Protein AF-A0A4Q6GRP9-F1 (afdb_monomer_lite)

pLDDT: mean 82.94, std 15.02, range [39.09, 97.5]

Structure (mmCIF, N/CA/C/O backbone):
data_AF-A0A4Q6GRP9-F1
#
_entry.id   AF-A0A4Q6GRP9-F1
#
loop_
_atom_site.group_PDB
_atom_site.id
_atom_site.type_symbol
_atom_site.label_atom_id
_atom_site.label_alt_id
_atom_site.label_comp_id
_atom_site.label_asym_id
_atom_site.label_entity_id
_atom_site.label_seq_id
_atom_site.pdbx_PDB_ins_code
_atom_site.Cartn_x
_atom_site.Cartn_y
_atom_site.Cartn_z
_atom_site.occupancy
_atom_site.B_iso_or_equiv
_atom_site.auth_seq_id
_atom_site.auth_comp_id
_atom_site.auth_asym_id
_atom_site.auth_atom_id
_atom_site.pdbx_PDB_model_num
ATOM 1 N N . MET A 1 1 ? -23.391 -70.909 37.247 1.00 42.00 1 MET A N 1
ATOM 2 C CA . MET A 1 1 ? -22.887 -70.562 35.898 1.00 42.00 1 MET A CA 1
ATOM 3 C C . MET A 1 1 ? -22.330 -69.147 35.939 1.00 42.00 1 MET A C 1
ATOM 5 O O . MET A 1 1 ? -22.869 -68.321 36.659 1.00 42.00 1 MET A O 1
ATOM 9 N N . LYS A 1 2 ? -21.184 -68.938 35.287 1.00 40.47 2 LYS A N 1
ATOM 10 C CA . LYS A 1 2 ? -20.261 -67.804 35.451 1.00 40.47 2 LYS A CA 1
ATOM 11 C C . LYS A 1 2 ? -20.834 -66.504 34.866 1.00 40.47 2 LYS A C 1
ATOM 13 O O . LYS A 1 2 ? -21.185 -66.494 33.692 1.00 40.47 2 LYS A O 1
ATOM 18 N N . ALA A 1 3 ? -20.845 -65.416 35.636 1.00 39.09 3 ALA A N 1
ATOM 19 C CA . ALA A 1 3 ? -21.009 -64.062 35.109 1.00 39.09 3 ALA A CA 1
ATOM 20 C C . ALA A 1 3 ? -19.616 -63.427 34.962 1.00 39.09 3 ALA A C 1
ATOM 22 O O . ALA A 1 3 ? -18.879 -63.269 35.931 1.00 39.09 3 ALA A O 1
ATOM 23 N N . SER A 1 4 ? -19.232 -63.176 33.713 1.00 49.25 4 SER A N 1
ATOM 24 C CA . SER A 1 4 ? -17.934 -62.648 33.288 1.00 49.25 4 SER A CA 1
ATOM 25 C C . SER A 1 4 ? -17.877 -61.131 33.498 1.00 49.25 4 SER A C 1
ATOM 27 O O . SER A 1 4 ? -18.748 -60.403 33.025 1.00 49.25 4 SER A O 1
ATOM 29 N N . ILE A 1 5 ? -16.835 -60.664 34.192 1.00 53.91 5 ILE A N 1
ATOM 30 C CA . ILE A 1 5 ? -16.463 -59.248 34.298 1.00 53.91 5 ILE A CA 1
ATOM 31 C C . ILE A 1 5 ? -15.885 -58.826 32.944 1.00 53.91 5 ILE A C 1
ATOM 33 O O . ILE A 1 5 ? -14.854 -59.349 32.521 1.00 53.91 5 ILE A O 1
ATOM 37 N N . ARG A 1 6 ? -16.552 -57.900 32.249 1.00 49.34 6 ARG A N 1
ATOM 38 C CA . ARG A 1 6 ? -16.029 -57.287 31.022 1.00 49.34 6 ARG A CA 1
ATOM 39 C C . ARG A 1 6 ? -15.164 -56.084 31.390 1.00 49.34 6 ARG A C 1
ATOM 41 O O . ARG A 1 6 ? -15.657 -55.124 31.974 1.00 49.34 6 ARG A O 1
ATOM 48 N N . GLN A 1 7 ? -13.879 -56.155 31.050 1.00 48.44 7 GLN A N 1
ATOM 49 C CA . GLN A 1 7 ? -12.953 -55.024 31.092 1.00 48.44 7 GLN A CA 1
ATOM 50 C C . GLN A 1 7 ? -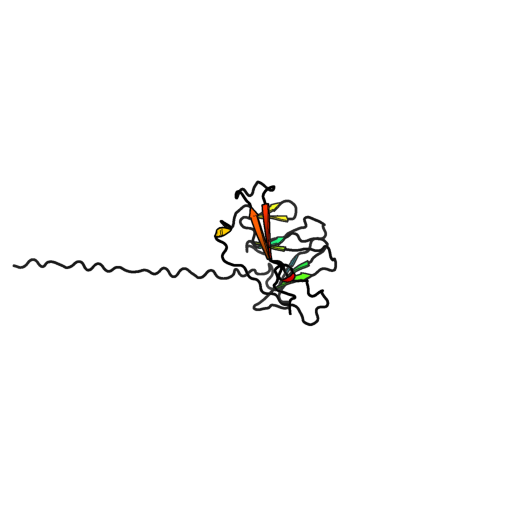13.446 -53.920 30.145 1.00 48.44 7 GLN A C 1
ATOM 52 O O . GLN A 1 7 ? -13.675 -54.171 28.963 1.00 48.44 7 GLN A O 1
ATOM 57 N N . ILE A 1 8 ? -13.604 -52.703 30.666 1.00 50.28 8 ILE A N 1
ATOM 58 C CA . ILE A 1 8 ? -13.811 -51.497 29.862 1.00 50.28 8 ILE A CA 1
ATOM 59 C C . ILE A 1 8 ? -12.420 -50.978 29.498 1.00 50.28 8 ILE A C 1
ATOM 61 O O . ILE A 1 8 ? -11.734 -50.378 30.323 1.00 50.28 8 ILE A O 1
ATOM 65 N N . THR A 1 9 ? -11.975 -51.249 28.274 1.00 49.44 9 THR A N 1
ATOM 66 C CA . THR A 1 9 ? -10.779 -50.619 27.710 1.00 49.44 9 THR A CA 1
ATOM 67 C C . THR A 1 9 ? -11.145 -49.191 27.310 1.00 49.44 9 THR A C 1
ATOM 69 O O . THR A 1 9 ? -11.913 -48.985 26.372 1.00 49.44 9 THR A O 1
ATOM 72 N N . VAL A 1 10 ? -10.626 -48.198 28.032 1.00 45.28 10 VAL A N 1
ATOM 73 C CA . VAL A 1 10 ? -10.723 -46.787 27.637 1.00 45.28 10 VAL A CA 1
ATOM 74 C C . VAL A 1 10 ? -9.732 -46.564 26.496 1.00 45.28 10 VAL A C 1
ATOM 76 O O . VAL A 1 10 ? -8.523 -46.577 26.713 1.00 45.28 10 VAL A O 1
ATOM 79 N N . LEU A 1 11 ? -10.238 -46.408 25.272 1.00 48.22 11 LEU A N 1
ATOM 80 C CA . LEU A 1 11 ? -9.433 -45.994 24.125 1.00 48.22 11 LEU A CA 1
ATOM 81 C C . LEU A 1 11 ? -9.405 -44.461 24.092 1.00 48.22 11 LEU A C 1
ATOM 83 O O . LEU A 1 11 ? -10.373 -43.820 23.685 1.00 48.22 11 LEU A O 1
ATOM 87 N N . THR A 1 12 ? -8.311 -43.859 24.550 1.00 51.12 12 THR A N 1
ATOM 88 C CA . THR A 1 12 ? -8.085 -42.416 24.423 1.00 51.12 12 THR A CA 1
ATOM 89 C C . THR A 1 12 ? -7.700 -42.115 22.975 1.00 51.12 12 THR A C 1
ATOM 91 O O . THR A 1 12 ? -6.556 -42.311 22.570 1.00 51.12 12 THR A O 1
ATOM 94 N N . LEU A 1 13 ? -8.664 -41.681 22.161 1.00 45.81 13 LEU A N 1
ATOM 95 C CA . LEU A 1 13 ? -8.407 -41.227 20.796 1.00 45.81 13 LEU A CA 1
ATOM 96 C C . LEU A 1 13 ? -7.821 -39.809 20.853 1.00 45.81 13 LEU A C 1
ATOM 98 O O . LEU A 1 13 ? -8.549 -38.827 20.981 1.00 45.81 13 LEU A O 1
ATOM 102 N N . ALA A 1 14 ? -6.495 -39.703 20.785 1.00 51.72 14 ALA A N 1
ATOM 103 C CA . ALA A 1 14 ? -5.808 -38.431 20.595 1.00 51.72 14 ALA A CA 1
ATOM 104 C C . ALA A 1 14 ? -6.043 -37.941 19.156 1.00 51.72 14 ALA A C 1
ATOM 106 O O . ALA A 1 14 ? -5.256 -38.215 18.252 1.00 51.72 14 ALA A O 1
ATOM 107 N N . ALA A 1 15 ? -7.150 -37.234 18.931 1.00 48.62 15 ALA A N 1
ATOM 108 C CA . ALA A 1 15 ? -7.351 -36.463 17.713 1.00 48.62 15 ALA A CA 1
ATOM 109 C C . ALA A 1 15 ? -6.425 -35.239 17.766 1.00 48.62 15 ALA A C 1
ATOM 111 O O . ALA A 1 15 ? -6.787 -34.188 18.292 1.00 48.62 15 ALA A O 1
ATOM 112 N N . MET A 1 16 ? -5.197 -35.389 17.261 1.00 48.84 16 MET A N 1
ATOM 113 C CA . MET A 1 16 ? -4.352 -34.240 16.957 1.00 48.84 16 MET A CA 1
ATOM 114 C C . MET A 1 16 ? -5.025 -33.461 15.826 1.00 48.84 16 MET A C 1
ATOM 116 O O . MET A 1 16 ? -4.965 -33.849 14.661 1.00 48.84 16 MET A O 1
ATOM 120 N N . LEU A 1 17 ? -5.705 -32.375 16.187 1.00 47.34 17 LEU A N 1
ATOM 121 C CA . LEU A 1 17 ? -6.120 -31.339 15.253 1.00 47.34 17 LEU A CA 1
ATOM 122 C C . LEU A 1 17 ? -4.844 -30.759 14.636 1.00 47.34 17 LEU A C 1
ATOM 124 O O . LEU A 1 17 ? -4.159 -29.951 15.260 1.00 47.34 17 LEU A O 1
ATOM 128 N N . ALA A 1 18 ? -4.503 -31.203 13.427 1.00 46.31 18 ALA A N 1
ATOM 129 C CA . ALA A 1 18 ? -3.532 -30.516 12.595 1.00 46.31 18 ALA A CA 1
ATOM 130 C C . ALA A 1 18 ? -4.112 -29.130 12.296 1.00 46.31 18 ALA A C 1
ATOM 132 O O . ALA A 1 18 ? -4.979 -28.981 11.435 1.00 46.31 18 ALA A O 1
ATOM 133 N N . MET A 1 19 ? -3.706 -28.126 13.073 1.00 47.72 19 MET A N 1
ATOM 134 C CA . MET A 1 19 ? -4.056 -26.748 12.765 1.00 47.72 19 MET A CA 1
ATOM 135 C C . MET A 1 19 ? -3.427 -26.410 11.410 1.00 47.72 19 MET A C 1
ATOM 137 O O . MET A 1 19 ? -2.225 -26.639 11.243 1.00 47.72 19 MET A O 1
ATOM 141 N N . PRO A 1 20 ? -4.206 -25.923 10.428 1.00 48.97 20 PRO A N 1
ATOM 142 C CA . PRO A 1 20 ? -3.637 -25.494 9.163 1.00 48.97 20 PRO A CA 1
ATOM 143 C C . PRO A 1 20 ? -2.595 -24.415 9.458 1.00 48.97 20 PRO A C 1
ATOM 145 O O . PRO A 1 20 ? -2.873 -23.452 10.175 1.00 48.97 20 PRO A O 1
ATOM 148 N N . ALA A 1 21 ? -1.380 -24.600 8.942 1.00 53.28 21 ALA A N 1
ATOM 149 C CA . ALA A 1 21 ? -0.369 -23.556 8.986 1.00 53.28 21 ALA A CA 1
ATOM 150 C C . ALA A 1 21 ? -0.946 -22.309 8.304 1.00 53.28 21 ALA A C 1
ATOM 152 O O . ALA A 1 21 ? -1.497 -22.409 7.206 1.00 53.28 21 ALA A O 1
ATOM 153 N N . ALA A 1 22 ? -0.849 -21.150 8.957 1.00 56.75 22 ALA A N 1
ATOM 154 C CA . ALA A 1 22 ? -1.260 -19.889 8.358 1.00 56.75 22 ALA A CA 1
ATOM 155 C C . ALA A 1 22 ? -0.466 -19.680 7.058 1.00 56.75 22 ALA A C 1
ATOM 157 O O . ALA A 1 22 ? 0.756 -19.535 7.084 1.00 56.75 22 ALA A O 1
ATOM 158 N N . GLN A 1 23 ? -1.151 -19.730 5.916 1.00 59.75 23 GLN A N 1
ATOM 159 C CA . GLN A 1 23 ? -0.554 -19.435 4.618 1.00 59.75 23 GLN A CA 1
ATOM 160 C C . GLN A 1 23 ? -0.517 -17.920 4.408 1.00 59.75 23 GLN A C 1
ATOM 162 O O . GLN A 1 23 ? -1.422 -17.205 4.842 1.00 59.75 23 GLN A O 1
ATOM 167 N N . ALA A 1 24 ? 0.526 -17.431 3.735 1.00 68.88 24 ALA A N 1
ATOM 168 C CA . ALA A 1 24 ? 0.592 -16.036 3.321 1.00 68.88 24 ALA A CA 1
ATOM 169 C C . ALA A 1 24 ? -0.622 -15.705 2.436 1.00 68.88 24 ALA A C 1
ATOM 171 O O . ALA A 1 24 ? -0.937 -16.449 1.505 1.00 68.88 24 ALA A O 1
ATOM 172 N N . ALA A 1 25 ? -1.312 -14.604 2.739 1.00 76.69 25 ALA A N 1
ATOM 173 C CA . ALA A 1 25 ? -2.449 -14.163 1.944 1.00 76.69 25 ALA A CA 1
ATOM 174 C C . ALA A 1 25 ? -1.970 -13.763 0.541 1.00 76.69 25 ALA A C 1
ATOM 176 O O . ALA A 1 25 ? -1.096 -12.907 0.400 1.00 76.69 25 ALA A O 1
ATOM 177 N N . VAL A 1 26 ? -2.543 -14.382 -0.492 1.00 82.88 26 VAL A N 1
ATOM 178 C CA . VAL A 1 26 ? -2.296 -13.985 -1.881 1.00 82.88 26 VAL A CA 1
ATOM 179 C C . VAL A 1 26 ? -3.228 -12.829 -2.217 1.00 82.88 26 VAL A C 1
ATOM 181 O O . VAL A 1 26 ? -4.448 -12.974 -2.158 1.00 82.88 26 VAL A O 1
ATOM 184 N N . VAL A 1 27 ? -2.646 -11.687 -2.576 1.00 86.56 27 VAL A N 1
ATOM 185 C CA . VAL A 1 27 ? -3.382 -10.511 -3.046 1.00 86.56 27 VAL A CA 1
ATOM 186 C C . VAL A 1 27 ? -3.303 -10.484 -4.563 1.00 86.56 27 VAL A C 1
ATOM 188 O O . VAL A 1 27 ? -2.214 -10.416 -5.127 1.00 86.56 27 VAL A O 1
ATOM 191 N N . THR A 1 28 ? -4.450 -10.575 -5.225 1.00 88.06 28 THR A N 1
ATOM 192 C CA . THR A 1 28 ? -4.538 -10.546 -6.688 1.00 88.06 28 THR A CA 1
ATOM 193 C C . THR A 1 28 ? -5.047 -9.195 -7.163 1.00 88.06 28 THR A C 1
ATOM 195 O O . THR A 1 28 ? -5.921 -8.614 -6.521 1.00 88.06 28 THR A O 1
ATOM 198 N N . ALA A 1 29 ? -4.562 -8.747 -8.320 1.00 91.62 29 ALA A N 1
ATOM 199 C CA . ALA A 1 29 ? -5.131 -7.621 -9.053 1.00 91.62 29 ALA A CA 1
ATOM 200 C C . ALA A 1 29 ? -6.649 -7.780 -9.262 1.00 91.62 29 ALA A C 1
ATOM 202 O O . ALA A 1 29 ? -7.171 -8.897 -9.338 1.00 91.62 29 ALA A O 1
ATOM 203 N N . ASN A 1 30 ? -7.359 -6.661 -9.422 1.00 92.94 30 ASN A N 1
ATOM 204 C CA . ASN A 1 30 ? -8.780 -6.647 -9.783 1.00 92.94 30 ASN A CA 1
ATOM 205 C C . ASN A 1 30 ? -9.044 -7.272 -11.162 1.00 92.94 30 ASN A C 1
ATOM 207 O O . ASN A 1 30 ? -10.120 -7.817 -11.408 1.00 92.94 30 ASN A O 1
ATOM 211 N N . ASN A 1 31 ? -8.076 -7.168 -12.072 1.00 91.12 31 ASN A N 1
ATOM 212 C CA . ASN A 1 31 ? -8.135 -7.725 -13.415 1.00 91.12 31 ASN A CA 1
ATOM 213 C C . ASN A 1 31 ? -7.063 -8.821 -13.553 1.00 91.12 31 ASN A C 1
ATOM 215 O O . ASN A 1 31 ? -5.916 -8.574 -13.186 1.00 91.12 31 ASN A O 1
ATOM 219 N N . PRO A 1 32 ? -7.383 -10.007 -14.109 1.00 86.62 32 PRO A N 1
ATOM 220 C CA . PRO A 1 32 ? -6.399 -11.064 -14.353 1.00 86.62 32 PRO A CA 1
ATOM 221 C C . PRO A 1 32 ? -5.161 -10.639 -15.156 1.00 86.62 32 PRO A C 1
ATOM 223 O O . PRO A 1 32 ? -4.121 -11.277 -15.033 1.00 86.62 32 PRO A O 1
ATOM 226 N N . ALA A 1 33 ? -5.265 -9.591 -15.978 1.00 89.00 33 ALA A N 1
ATOM 227 C CA . ALA A 1 33 ? -4.140 -9.031 -16.730 1.00 89.00 33 ALA A CA 1
ATOM 228 C C . ALA A 1 33 ? -3.264 -8.049 -15.919 1.00 89.00 33 ALA A C 1
ATOM 230 O O . ALA A 1 33 ? -2.300 -7.515 -16.461 1.00 89.00 33 ALA A O 1
ATOM 231 N N . GLY A 1 34 ? -3.599 -7.800 -14.652 1.00 92.00 34 GLY A N 1
ATOM 232 C CA . GLY A 1 34 ? -3.025 -6.743 -13.825 1.00 92.00 34 GLY A CA 1
ATOM 233 C C . GLY A 1 34 ? -3.893 -5.484 -13.792 1.00 92.00 34 GLY A C 1
ATOM 234 O O . GLY A 1 34 ? -4.798 -5.297 -14.612 1.00 92.00 34 GLY A O 1
ATOM 235 N N . ASP A 1 35 ? -3.638 -4.620 -12.817 1.00 94.75 35 ASP A N 1
ATOM 236 C CA . ASP A 1 35 ? -4.340 -3.358 -12.631 1.00 94.75 35 ASP A CA 1
ATOM 237 C C . ASP A 1 35 ? -3.442 -2.257 -12.061 1.00 94.75 35 ASP A C 1
ATOM 239 O O . ASP A 1 35 ? -2.358 -2.486 -11.532 1.00 94.75 35 ASP A O 1
ATOM 243 N N . THR A 1 36 ? -3.923 -1.023 -12.190 1.00 95.94 36 THR A N 1
ATOM 244 C CA . THR A 1 36 ? -3.279 0.158 -11.620 1.00 95.94 36 THR A CA 1
ATOM 245 C C . THR A 1 36 ? -4.326 1.109 -11.071 1.00 95.94 36 THR A C 1
ATOM 247 O O . THR A 1 36 ? -5.430 1.218 -11.610 1.00 95.94 36 THR A O 1
ATOM 250 N N . TYR A 1 37 ? -3.940 1.867 -10.060 1.00 97.19 37 TYR A N 1
ATOM 251 C CA . TYR A 1 37 ? -4.696 2.954 -9.480 1.00 97.19 37 TYR A CA 1
ATOM 252 C C . TYR A 1 37 ? -3.808 4.195 -9.362 1.00 97.19 37 TYR A C 1
ATOM 254 O O . TYR A 1 37 ? -2.631 4.124 -9.004 1.00 97.19 37 TYR A O 1
ATOM 262 N N . THR A 1 38 ? -4.389 5.351 -9.670 1.00 96.94 38 THR A N 1
ATOM 263 C CA . THR A 1 38 ? -3.731 6.649 -9.540 1.00 96.94 38 THR A CA 1
ATOM 264 C C . THR A 1 38 ? -4.690 7.669 -8.950 1.00 96.94 38 THR A C 1
ATOM 266 O O . THR A 1 38 ? -5.909 7.566 -9.101 1.00 96.94 38 THR A O 1
ATOM 269 N N . TYR A 1 39 ? -4.124 8.670 -8.286 1.00 95.38 39 TYR A N 1
ATOM 270 C CA . TYR A 1 39 ? -4.871 9.770 -7.706 1.00 95.38 39 TYR A CA 1
ATOM 271 C C . TYR A 1 39 ? -4.123 11.087 -7.905 1.00 95.38 39 TYR A C 1
ATOM 273 O O . TYR A 1 39 ? -2.959 11.235 -7.516 1.00 95.38 39 TYR A O 1
ATOM 281 N N . ALA A 1 40 ? -4.811 12.054 -8.512 1.00 91.06 40 ALA A N 1
ATOM 282 C CA . ALA A 1 40 ? -4.230 13.350 -8.852 1.00 91.06 40 ALA A CA 1
ATOM 283 C C . ALA A 1 40 ? -4.159 14.323 -7.665 1.00 91.06 40 ALA A C 1
ATOM 285 O O . ALA A 1 40 ? -3.402 15.293 -7.708 1.00 91.06 40 ALA A O 1
ATOM 286 N N . GLY A 1 41 ? -4.938 14.081 -6.607 1.00 87.69 41 GLY A N 1
ATOM 287 C CA . GLY A 1 41 ? -4.971 14.952 -5.439 1.00 87.69 41 GLY A CA 1
ATOM 288 C C . GLY A 1 41 ? -3.721 14.855 -4.557 1.00 87.69 41 GLY A C 1
ATOM 289 O O . GLY A 1 41 ? -2.868 13.970 -4.691 1.00 87.69 41 GLY A O 1
ATOM 290 N N . GLY A 1 42 ? -3.613 15.821 -3.644 1.00 86.75 42 GLY A N 1
ATOM 291 C CA . GLY A 1 42 ? -2.550 15.897 -2.643 1.00 86.75 42 GLY A CA 1
ATOM 292 C C . GLY A 1 42 ? -2.839 15.062 -1.392 1.00 86.75 42 GLY A C 1
ATOM 293 O O . GLY A 1 42 ? -3.660 14.151 -1.403 1.00 86.75 42 GLY A O 1
ATOM 294 N N . SER A 1 43 ? -2.157 15.395 -0.293 1.00 86.00 43 SER A N 1
ATOM 295 C CA . SER A 1 43 ? -2.371 14.772 1.021 1.00 86.00 43 SER A CA 1
ATOM 296 C C . SER A 1 43 ? -3.813 14.999 1.519 1.00 86.00 43 SER A C 1
ATOM 298 O O . SER A 1 43 ? -4.298 16.125 1.406 1.00 86.00 43 SER A O 1
ATOM 300 N N . PRO A 1 44 ? -4.489 13.987 2.099 1.00 86.56 44 PRO A N 1
ATOM 301 C CA . PRO A 1 44 ? -3.929 12.705 2.544 1.00 86.56 44 PRO A CA 1
ATOM 302 C C . PRO A 1 44 ? -3.803 11.634 1.440 1.00 86.56 44 PRO A C 1
ATOM 304 O O . PRO A 1 44 ? -3.063 10.672 1.625 1.00 86.56 44 PRO A O 1
ATOM 307 N N . GLY A 1 45 ? -4.407 11.853 0.270 1.00 93.88 45 GLY A N 1
ATOM 308 C CA . GLY A 1 45 ? -4.371 10.964 -0.897 1.00 93.88 45 GLY A CA 1
ATOM 309 C C . GLY A 1 45 ? -5.747 10.386 -1.229 1.00 93.88 45 GLY A C 1
ATOM 310 O O . GLY A 1 45 ? -6.750 10.796 -0.646 1.00 93.88 45 GLY A O 1
ATOM 311 N N . GLY A 1 46 ? -5.778 9.437 -2.159 1.00 96.94 46 GLY A N 1
ATOM 312 C CA . GLY A 1 46 ? -6.955 8.656 -2.530 1.00 96.94 46 GLY A CA 1
ATOM 313 C C . GLY A 1 46 ? -6.700 7.155 -2.421 1.00 96.94 46 GLY A C 1
ATOM 314 O O . GLY A 1 46 ? -5.554 6.711 -2.286 1.00 96.94 46 GLY A O 1
ATOM 315 N N . GLY A 1 47 ? -7.774 6.375 -2.471 1.00 97.19 47 GLY A N 1
ATOM 316 C CA . GLY A 1 47 ? -7.722 4.926 -2.428 1.00 97.19 47 GLY A CA 1
ATOM 317 C C . GLY A 1 47 ? -8.806 4.217 -3.236 1.00 97.19 47 GLY A C 1
ATOM 318 O O . GLY A 1 47 ? -9.836 4.782 -3.615 1.00 97.19 47 GLY A O 1
ATOM 319 N N . ALA A 1 48 ? -8.564 2.933 -3.474 1.00 97.06 48 ALA A N 1
ATOM 320 C CA . ALA A 1 48 ? -9.449 2.008 -4.164 1.00 97.06 48 ALA A CA 1
ATOM 321 C C . ALA A 1 48 ? -9.294 0.587 -3.590 1.00 97.06 48 ALA A C 1
ATOM 323 O O . ALA A 1 48 ? -8.194 0.211 -3.181 1.00 97.06 48 ALA A O 1
ATOM 324 N N . PRO A 1 49 ? -10.373 -0.215 -3.550 1.00 96.38 49 PRO A N 1
ATOM 325 C CA . PRO A 1 49 ? -10.285 -1.609 -3.133 1.00 96.38 49 PRO A CA 1
ATOM 326 C C . PRO A 1 49 ? -9.495 -2.451 -4.143 1.00 96.38 49 PRO A C 1
ATOM 328 O O . PRO A 1 49 ? -9.580 -2.244 -5.356 1.00 96.38 49 PRO A O 1
ATOM 331 N N . VAL A 1 50 ? -8.774 -3.445 -3.630 1.00 95.00 50 VAL A N 1
ATOM 332 C CA . VAL A 1 50 ? -8.139 -4.513 -4.410 1.00 95.00 50 VAL A CA 1
ATOM 333 C C . VAL A 1 50 ? -9.035 -5.750 -4.340 1.00 95.00 50 VAL A C 1
ATOM 335 O O . VAL A 1 50 ? -8.927 -6.605 -3.455 1.00 95.00 50 VAL A O 1
ATOM 338 N N . GLY A 1 51 ? -9.998 -5.809 -5.250 1.00 88.50 51 GLY A N 1
ATOM 339 C CA . GLY A 1 51 ? -11.025 -6.837 -5.329 1.00 88.50 51 GLY A CA 1
ATOM 340 C C . GLY A 1 51 ? -11.856 -6.904 -4.053 1.00 88.50 51 GLY A C 1
ATOM 341 O O . GLY A 1 51 ? -12.239 -5.891 -3.470 1.00 88.50 51 GLY A O 1
ATOM 342 N N . THR A 1 52 ? -12.106 -8.127 -3.594 1.00 84.75 52 THR A N 1
ATOM 343 C CA . THR A 1 52 ? -12.760 -8.419 -2.308 1.00 84.75 52 THR A CA 1
ATOM 344 C C . THR A 1 52 ? -11.769 -8.965 -1.276 1.00 84.75 52 THR A C 1
ATOM 346 O O . THR A 1 52 ? -12.164 -9.670 -0.352 1.00 84.75 52 THR A O 1
ATOM 349 N N . SER A 1 53 ? -10.470 -8.697 -1.449 1.00 84.62 53 SER A N 1
ATOM 350 C CA . SER A 1 53 ? -9.393 -9.309 -0.655 1.00 84.62 53 SER A CA 1
ATOM 351 C C . SER A 1 53 ? -9.216 -8.703 0.746 1.00 84.62 53 SER A C 1
ATOM 353 O O . SER A 1 53 ? -8.468 -9.243 1.558 1.00 84.62 53 SER A O 1
ATOM 355 N N . GLY A 1 54 ? -9.867 -7.567 1.022 1.00 90.88 54 GLY A N 1
ATOM 356 C CA . GLY A 1 54 ? -9.610 -6.740 2.208 1.00 90.88 54 GLY A CA 1
ATOM 357 C C . GLY A 1 54 ? -8.362 -5.855 2.089 1.00 90.88 54 GLY A C 1
ATOM 358 O O . GLY A 1 54 ? -8.035 -5.140 3.037 1.00 90.88 54 GLY A O 1
ATOM 359 N N . TRP A 1 55 ? -7.682 -5.886 0.938 1.00 95.12 55 TRP A N 1
ATOM 360 C CA . TRP A 1 55 ? -6.585 -4.984 0.606 1.00 95.12 55 TRP A CA 1
ATOM 361 C C . TRP A 1 55 ? -7.063 -3.778 -0.192 1.00 95.12 55 TRP A C 1
ATOM 363 O O . TRP A 1 55 ? -8.030 -3.853 -0.951 1.00 95.12 55 TRP A O 1
ATOM 373 N N . TYR A 1 56 ? -6.357 -2.667 -0.025 1.00 97.12 56 TYR A N 1
ATOM 374 C CA . TYR A 1 56 ? -6.673 -1.389 -0.646 1.00 97.12 56 TYR A CA 1
ATOM 375 C C . TYR A 1 56 ? -5.398 -0.745 -1.173 1.00 97.12 56 TYR A C 1
ATOM 377 O O . TYR A 1 56 ? -4.391 -0.703 -0.468 1.00 97.12 56 TYR A O 1
ATOM 385 N N . TYR A 1 57 ? -5.463 -0.180 -2.376 1.00 97.50 57 TYR A N 1
ATOM 386 C CA . TYR A 1 57 ? -4.571 0.915 -2.733 1.00 97.50 57 TYR A CA 1
ATOM 387 C C . TYR A 1 57 ? -5.023 2.125 -1.928 1.00 97.50 57 TYR A C 1
ATOM 389 O O . TYR A 1 57 ? -6.198 2.483 -1.979 1.00 97.50 57 TYR A O 1
ATOM 397 N N . ASN A 1 58 ? -4.137 2.737 -1.153 1.00 97.12 58 ASN A N 1
ATOM 398 C CA . ASN A 1 58 ? -4.500 3.827 -0.253 1.00 97.12 58 ASN A CA 1
ATOM 399 C C . ASN A 1 58 ? -3.371 4.853 -0.147 1.00 97.12 58 ASN A C 1
ATOM 401 O O . ASN A 1 58 ? -2.240 4.592 -0.557 1.00 97.12 58 ASN A O 1
ATOM 405 N N . ASN A 1 59 ? -3.670 6.039 0.389 1.00 95.81 59 ASN A N 1
ATOM 406 C CA . ASN A 1 59 ? -2.718 7.154 0.500 1.00 95.81 59 ASN A CA 1
ATOM 407 C C . ASN A 1 59 ? -2.000 7.480 -0.825 1.00 95.81 59 ASN A C 1
ATOM 409 O O . ASN A 1 59 ? -0.877 7.995 -0.819 1.00 95.81 59 ASN A O 1
ATOM 413 N N . VAL A 1 60 ? -2.640 7.173 -1.960 1.00 97.38 60 VAL A N 1
ATOM 414 C CA . VAL A 1 60 ? -2.093 7.424 -3.292 1.00 97.38 60 VAL A CA 1
ATOM 415 C C . VAL A 1 60 ? -2.178 8.912 -3.541 1.00 97.38 60 VAL A C 1
ATOM 417 O O . VAL A 1 60 ? -3.248 9.499 -3.408 1.00 97.38 60 VAL A O 1
ATOM 420 N N . ARG A 1 61 ? -1.056 9.555 -3.841 1.00 95.56 61 ARG A N 1
ATOM 421 C CA . ARG A 1 61 ? -1.012 11.017 -3.964 1.00 95.56 61 ARG A CA 1
ATOM 422 C C . ARG A 1 61 ? -0.007 11.479 -4.996 1.00 95.56 61 ARG A C 1
ATOM 424 O O . ARG A 1 61 ? 0.936 10.761 -5.328 1.00 95.56 61 ARG A O 1
ATOM 431 N N . SER A 1 62 ? -0.170 12.725 -5.432 1.00 94.75 62 SER A N 1
ATOM 432 C CA . SER A 1 62 ? 0.777 13.405 -6.322 1.00 94.75 62 SER A CA 1
ATOM 433 C C . SER A 1 62 ? 0.970 12.684 -7.661 1.00 94.75 62 SER A C 1
ATOM 435 O O . SER A 1 62 ? 2.081 12.670 -8.189 1.00 94.75 62 SER A O 1
ATOM 437 N N . ASN A 1 63 ? -0.105 12.098 -8.207 1.00 94.25 63 ASN A N 1
ATOM 438 C CA . ASN A 1 63 ? -0.096 11.300 -9.439 1.00 94.25 63 ASN A CA 1
ATOM 439 C C . ASN A 1 63 ? 0.819 10.064 -9.377 1.00 94.25 63 ASN A C 1
ATOM 441 O O . ASN A 1 63 ? 1.302 9.598 -10.406 1.00 94.25 63 ASN A O 1
ATOM 445 N N . ALA A 1 64 ? 1.057 9.523 -8.178 1.00 95.06 64 ALA A N 1
ATOM 446 C CA . ALA A 1 64 ? 1.623 8.188 -8.048 1.00 95.06 64 ALA A CA 1
ATOM 447 C C . ALA A 1 64 ? 0.737 7.164 -8.765 1.00 95.06 64 ALA A C 1
ATOM 449 O O . ALA A 1 64 ? -0.493 7.290 -8.772 1.00 95.06 64 ALA A O 1
ATOM 450 N N . VAL A 1 65 ? 1.362 6.135 -9.319 1.00 95.50 65 VAL A N 1
ATOM 451 C CA . VAL A 1 65 ? 0.682 4.953 -9.844 1.00 95.50 65 VAL A CA 1
ATOM 452 C C . VAL A 1 65 ? 1.087 3.774 -8.973 1.00 95.50 65 VAL A C 1
ATOM 454 O O . VAL A 1 65 ? 2.278 3.528 -8.792 1.00 95.50 65 VAL A O 1
ATOM 457 N N . ILE A 1 66 ? 0.102 3.077 -8.416 1.00 96.31 66 ILE A N 1
ATOM 458 C CA . ILE A 1 66 ? 0.281 1.819 -7.684 1.00 96.31 66 ILE A CA 1
ATOM 459 C C . ILE A 1 66 ? -0.554 0.736 -8.356 1.00 96.31 66 ILE A C 1
ATOM 461 O O . ILE A 1 66 ? -1.622 1.039 -8.880 1.00 96.31 66 ILE A O 1
ATOM 465 N N . GLY A 1 67 ? -0.100 -0.507 -8.348 1.00 95.31 67 GLY A N 1
ATOM 466 C CA . GLY A 1 67 ? -0.819 -1.589 -9.009 1.00 95.31 67 GLY A CA 1
ATOM 467 C C . GLY A 1 67 ? -0.387 -2.964 -8.547 1.00 95.31 67 GLY A C 1
ATOM 468 O O . GLY A 1 67 ? 0.539 -3.098 -7.745 1.00 95.31 67 GLY A O 1
ATOM 469 N N . ILE A 1 68 ? -1.089 -3.982 -9.036 1.00 93.81 68 ILE A N 1
ATOM 470 C CA . ILE A 1 68 ? -0.581 -5.350 -9.075 1.00 93.81 68 ILE A CA 1
ATOM 471 C C . ILE A 1 68 ? -0.535 -5.757 -10.542 1.00 93.81 68 ILE A C 1
ATOM 473 O O . ILE A 1 68 ? -1.563 -5.823 -11.211 1.00 93.81 68 ILE A O 1
ATOM 477 N N . ASP A 1 69 ? 0.653 -6.053 -11.044 1.00 91.44 69 ASP A N 1
ATOM 478 C CA . ASP A 1 69 ? 0.870 -6.401 -12.445 1.00 91.44 69 ASP A CA 1
ATOM 479 C C . ASP A 1 69 ? 1.874 -7.549 -12.579 1.00 91.44 69 ASP A C 1
ATOM 481 O O . ASP A 1 69 ? 2.407 -8.053 -11.589 1.00 91.44 69 ASP A O 1
ATOM 485 N N . ALA A 1 70 ? 2.074 -8.012 -13.812 1.00 89.56 70 ALA A N 1
ATOM 486 C CA . ALA A 1 70 ? 2.985 -9.103 -14.134 1.00 89.56 70 ALA A CA 1
ATOM 487 C C . ALA A 1 70 ? 4.428 -8.630 -14.390 1.00 89.56 70 ALA A C 1
ATOM 489 O O . ALA A 1 70 ? 5.246 -9.433 -14.850 1.00 89.56 70 ALA A O 1
ATOM 490 N N . ASP A 1 71 ? 4.752 -7.364 -14.108 1.00 84.75 71 ASP A N 1
ATOM 491 C CA . ASP A 1 71 ? 6.085 -6.822 -14.340 1.00 84.75 71 ASP A CA 1
ATOM 492 C C . ASP A 1 71 ? 6.995 -7.135 -13.148 1.00 84.75 71 ASP A C 1
ATOM 494 O O . ASP A 1 71 ? 6.704 -6.807 -12.000 1.00 84.75 71 ASP A O 1
ATOM 498 N N . TYR A 1 72 ? 8.137 -7.764 -13.436 1.00 80.06 72 TYR A N 1
ATOM 499 C CA . TYR A 1 72 ? 9.178 -8.123 -12.461 1.00 80.06 72 TYR A CA 1
ATOM 500 C C . TYR A 1 72 ? 8.705 -8.917 -11.218 1.00 80.06 72 TYR A C 1
ATOM 502 O O . TYR A 1 72 ? 9.176 -8.641 -10.105 1.00 80.06 72 TYR A O 1
ATOM 510 N N . PRO A 1 73 ? 7.838 -9.943 -11.351 1.00 83.75 73 PRO A N 1
ATOM 511 C CA . PRO A 1 73 ? 7.407 -10.726 -10.204 1.00 83.75 73 PRO A CA 1
ATOM 512 C C . PRO A 1 73 ? 8.597 -11.482 -9.618 1.00 83.75 73 PRO A C 1
ATOM 514 O O . PRO A 1 73 ? 9.303 -12.209 -10.317 1.00 83.75 73 PRO A O 1
ATOM 517 N N . ARG A 1 74 ? 8.786 -11.384 -8.296 1.00 73.69 74 ARG A N 1
ATOM 518 C CA . ARG A 1 74 ? 9.744 -12.249 -7.582 1.00 73.69 74 ARG A CA 1
ATOM 519 C C . ARG A 1 74 ? 9.389 -13.729 -7.789 1.00 73.69 74 ARG A C 1
ATOM 521 O O . ARG A 1 74 ? 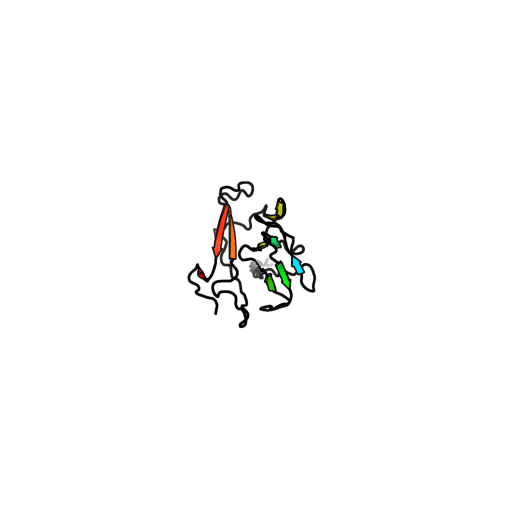10.273 -14.565 -7.947 1.00 73.69 74 ARG A O 1
ATOM 528 N N . SER A 1 75 ? 8.095 -14.052 -7.755 1.00 74.31 75 SER A N 1
ATOM 529 C CA . SER A 1 75 ? 7.544 -15.390 -7.997 1.00 74.31 75 SER A CA 1
ATOM 530 C C . SER A 1 75 ? 6.046 -15.309 -8.296 1.00 74.31 75 SER A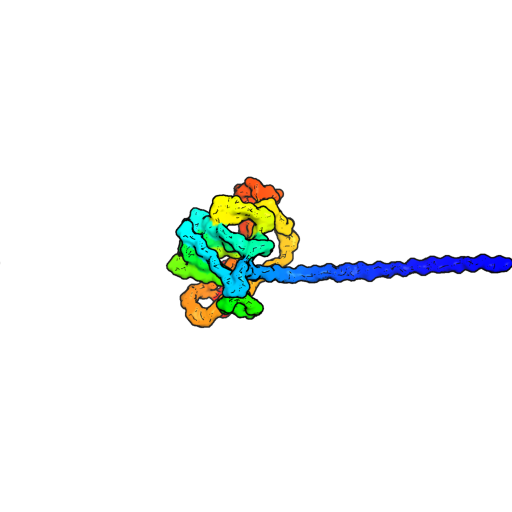 C 1
ATOM 532 O O . SER A 1 75 ? 5.366 -14.450 -7.740 1.00 74.31 75 SER A O 1
ATOM 534 N N . GLY A 1 76 ? 5.509 -16.252 -9.073 1.00 76.75 76 GLY A N 1
ATOM 535 C CA . GLY A 1 76 ? 4.077 -16.306 -9.384 1.00 76.75 76 GLY A CA 1
ATOM 536 C C . GLY A 1 76 ? 3.664 -15.313 -10.473 1.00 76.75 76 GLY A C 1
ATOM 537 O O . GLY A 1 76 ? 4.468 -14.973 -11.335 1.00 76.75 76 GLY A O 1
ATOM 538 N N . ASN A 1 77 ? 2.399 -14.883 -10.440 1.00 74.31 77 ASN A N 1
ATOM 539 C CA . ASN A 1 77 ? 1.760 -14.137 -11.532 1.00 74.31 77 ASN A CA 1
ATOM 540 C C . ASN A 1 77 ? 1.612 -12.632 -11.255 1.00 74.31 77 ASN A C 1
ATOM 542 O O . ASN A 1 77 ? 0.791 -11.982 -11.898 1.00 74.31 77 ASN A O 1
ATOM 546 N N . GLY A 1 78 ? 2.366 -12.079 -10.302 1.00 85.44 78 GLY A N 1
ATOM 547 C CA . GLY A 1 78 ? 2.446 -10.630 -10.178 1.00 85.44 78 GLY A CA 1
ATOM 548 C C . GLY A 1 78 ? 3.241 -10.096 -8.995 1.00 85.44 78 GLY A C 1
ATOM 549 O O . GLY A 1 78 ? 3.664 -10.841 -8.108 1.00 85.44 78 GLY A O 1
ATOM 550 N N . SER A 1 79 ? 3.422 -8.781 -9.006 1.00 88.06 79 SER A N 1
ATOM 551 C CA . SER A 1 79 ? 4.078 -7.978 -7.976 1.00 88.06 79 SER A CA 1
ATOM 552 C C . SER A 1 79 ? 3.302 -6.694 -7.746 1.00 88.06 79 SER A C 1
ATOM 554 O O . SER A 1 79 ? 2.637 -6.179 -8.639 1.00 88.06 79 SER A O 1
ATOM 556 N N . VAL A 1 80 ? 3.417 -6.157 -6.533 1.00 91.25 80 VAL A N 1
ATOM 557 C CA . VAL A 1 80 ? 2.987 -4.784 -6.273 1.00 91.25 80 VAL A CA 1
ATOM 558 C C . VAL A 1 80 ? 3.969 -3.845 -6.964 1.00 91.25 80 VAL A C 1
ATOM 560 O O . VAL A 1 80 ? 5.173 -3.930 -6.712 1.00 91.25 80 VAL A O 1
ATOM 563 N N . SER A 1 81 ? 3.459 -2.940 -7.791 1.00 91.06 81 SER A N 1
ATOM 564 C CA . SER A 1 81 ? 4.250 -1.934 -8.492 1.00 91.06 81 SER A CA 1
ATOM 565 C C . SER A 1 81 ? 3.969 -0.537 -7.948 1.00 91.06 81 SER A C 1
ATOM 567 O O . SER A 1 81 ? 2.866 -0.223 -7.498 1.00 91.06 81 SER A O 1
ATOM 569 N N . PHE A 1 82 ? 4.993 0.315 -7.967 1.00 91.44 82 PHE A N 1
ATOM 570 C CA . PHE A 1 82 ? 4.882 1.731 -7.638 1.00 91.44 82 PHE A CA 1
ATOM 571 C C . PHE A 1 82 ? 5.721 2.541 -8.622 1.00 91.44 82 PHE A C 1
ATOM 573 O O . PHE A 1 82 ? 6.927 2.326 -8.736 1.00 91.44 82 PHE A O 1
ATOM 580 N N . THR A 1 83 ? 5.090 3.495 -9.300 1.00 90.69 83 THR A N 1
ATOM 581 C CA . THR A 1 83 ? 5.751 4.404 -10.239 1.00 90.69 83 THR A CA 1
ATOM 582 C C . THR A 1 83 ? 5.388 5.846 -9.921 1.00 90.69 83 THR A C 1
ATOM 584 O O . THR A 1 83 ? 4.241 6.177 -9.619 1.00 90.69 83 THR A O 1
ATOM 587 N N . THR A 1 84 ? 6.376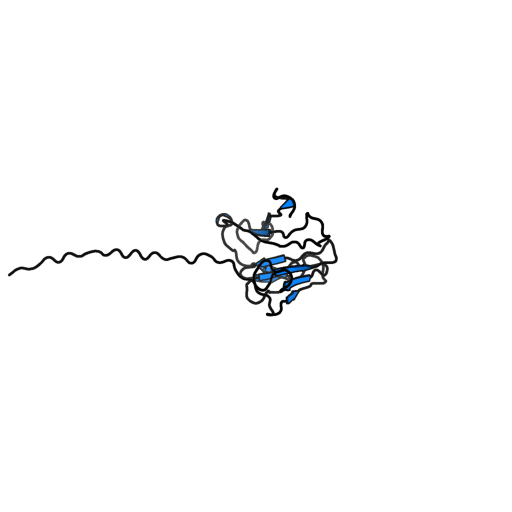 6.732 -10.004 1.00 90.12 84 THR A N 1
ATOM 588 C CA . THR A 1 84 ? 6.181 8.166 -9.811 1.00 90.12 84 THR A CA 1
ATOM 589 C C . THR A 1 84 ? 7.226 8.972 -10.572 1.00 90.12 84 THR A C 1
ATOM 591 O O . THR A 1 84 ? 8.372 8.552 -10.714 1.00 90.12 84 THR A O 1
ATOM 594 N N . SER A 1 85 ? 6.842 10.169 -11.008 1.00 86.50 85 SER A N 1
ATOM 595 C CA . SER A 1 85 ? 7.751 11.213 -11.495 1.00 86.50 85 SER A CA 1
ATOM 596 C C . SER A 1 85 ? 7.965 12.340 -10.471 1.00 86.50 85 SER A C 1
ATOM 598 O O . SER A 1 85 ? 8.551 13.373 -10.790 1.00 86.50 85 SER A O 1
ATOM 600 N N . ASN A 1 86 ? 7.452 12.179 -9.248 1.00 84.00 86 ASN A N 1
ATOM 601 C CA . ASN A 1 86 ? 7.403 13.192 -8.198 1.00 84.00 86 ASN A CA 1
ATOM 602 C C . ASN A 1 86 ? 7.972 12.641 -6.881 1.00 84.00 86 ASN A C 1
ATOM 604 O O . ASN A 1 86 ? 7.528 11.601 -6.396 1.00 84.00 86 ASN A O 1
ATOM 608 N N . SER A 1 87 ? 8.909 13.365 -6.266 1.00 84.62 87 SER A N 1
ATOM 609 C CA . SER A 1 87 ? 9.551 12.984 -4.999 1.00 84.62 87 SER A CA 1
ATOM 610 C C . SER A 1 87 ? 8.623 13.024 -3.778 1.00 84.62 87 SER A C 1
ATOM 612 O O . SER A 1 87 ? 8.932 12.414 -2.761 1.00 84.62 87 SER A O 1
ATOM 614 N N . ASN A 1 88 ? 7.478 13.705 -3.870 1.00 86.94 88 ASN A N 1
ATOM 615 C CA . ASN A 1 88 ? 6.462 13.770 -2.812 1.00 86.94 88 ASN A CA 1
ATOM 616 C C . ASN A 1 88 ? 5.367 12.699 -2.956 1.00 86.94 88 ASN A C 1
ATOM 618 O O . ASN A 1 88 ? 4.420 12.651 -2.157 1.00 86.94 88 ASN A O 1
ATOM 622 N N . ALA A 1 89 ? 5.445 11.879 -4.003 1.00 91.75 89 ALA A N 1
ATOM 623 C CA . ALA A 1 89 ? 4.510 10.793 -4.227 1.00 91.75 89 ALA A CA 1
ATOM 624 C C . ALA A 1 89 ? 4.579 9.746 -3.120 1.00 91.75 89 ALA A C 1
ATOM 626 O O . ALA A 1 89 ? 5.608 9.521 -2.485 1.00 91.75 89 ALA A O 1
ATOM 627 N N . LYS A 1 90 ? 3.435 9.118 -2.893 1.00 92.31 90 LYS A N 1
ATOM 628 C CA . LYS A 1 90 ? 3.255 8.017 -1.962 1.00 92.31 90 LYS A CA 1
ATOM 629 C C . LYS A 1 90 ? 2.104 7.170 -2.475 1.00 92.31 90 LYS A C 1
ATOM 631 O O . LYS A 1 90 ? 1.197 7.705 -3.112 1.00 92.31 90 LYS A O 1
ATOM 636 N N . ALA A 1 91 ? 2.165 5.884 -2.188 1.00 95.88 91 ALA A N 1
ATOM 637 C CA . ALA A 1 91 ? 1.039 4.979 -2.241 1.00 95.88 91 ALA A CA 1
ATOM 638 C C . ALA A 1 91 ? 1.318 3.835 -1.265 1.00 95.88 91 ALA A C 1
ATOM 640 O O . ALA A 1 91 ? 2.471 3.438 -1.098 1.00 95.88 91 ALA A O 1
ATOM 641 N N . ASP A 1 92 ? 0.265 3.328 -0.640 1.00 95.50 92 ASP A N 1
ATOM 642 C CA . ASP A 1 92 ? 0.306 2.184 0.259 1.00 95.50 92 ASP A CA 1
ATOM 643 C C . ASP A 1 92 ? -0.581 1.070 -0.332 1.00 95.50 92 ASP A C 1
ATOM 645 O O . ASP A 1 92 ? -1.631 1.352 -0.916 1.00 95.50 92 ASP A O 1
ATOM 649 N N . ILE A 1 93 ? -0.175 -0.191 -0.163 1.00 94.94 93 ILE A N 1
ATOM 650 C CA . ILE A 1 93 ? -1.073 -1.346 -0.281 1.00 94.94 93 ILE A CA 1
ATOM 651 C C . ILE A 1 93 ? -1.371 -1.837 1.137 1.00 94.94 93 ILE A C 1
ATOM 653 O O . ILE A 1 93 ? -0.474 -2.280 1.854 1.00 94.94 93 ILE A O 1
ATOM 657 N N . GLU A 1 94 ? -2.613 -1.677 1.588 1.00 94.31 94 GLU A N 1
ATOM 658 C CA . GLU A 1 94 ? -2.972 -1.832 3.002 1.00 94.31 94 GLU A CA 1
ATOM 659 C C . GLU A 1 94 ? -4.061 -2.878 3.192 1.00 94.31 94 GLU A C 1
ATOM 661 O O . GLU A 1 94 ? -5.111 -2.807 2.557 1.00 94.31 94 GLU A O 1
ATOM 666 N N . TYR A 1 95 ? -3.835 -3.815 4.112 1.00 94.44 95 TYR A N 1
ATOM 667 C CA . TYR A 1 95 ? -4.898 -4.667 4.625 1.00 94.44 95 TYR A CA 1
ATOM 668 C C . TYR A 1 95 ? -5.660 -3.921 5.722 1.00 94.44 95 TYR A C 1
ATOM 670 O O . TYR A 1 95 ? -5.079 -3.555 6.746 1.00 94.44 95 TYR A O 1
ATOM 678 N N . LEU A 1 96 ? -6.956 -3.693 5.510 1.00 93.31 96 LEU A N 1
ATOM 679 C CA . LEU A 1 96 ? -7.803 -2.894 6.396 1.00 93.31 96 LEU A CA 1
ATOM 680 C C . LEU A 1 96 ? -9.044 -3.719 6.790 1.00 93.31 96 LEU A C 1
ATOM 682 O O . LEU A 1 96 ? -10.017 -3.772 6.035 1.00 93.31 96 LEU A O 1
ATOM 686 N N . PRO A 1 97 ? -9.043 -4.412 7.943 1.00 91.19 97 PRO A N 1
ATOM 687 C CA . PRO A 1 97 ? -10.170 -5.255 8.333 1.00 91.19 97 PRO A CA 1
ATOM 688 C C . PRO A 1 97 ? -11.430 -4.417 8.611 1.00 91.19 97 PRO A C 1
ATOM 690 O O . PRO A 1 97 ? -11.423 -3.441 9.362 1.00 91.19 97 PRO A O 1
ATOM 693 N N . GLY A 1 98 ? -12.542 -4.804 7.983 1.00 91.88 98 GLY A N 1
ATOM 694 C CA . GLY A 1 98 ? -13.790 -4.042 8.072 1.00 91.88 98 GLY A CA 1
ATOM 695 C C . GLY A 1 98 ? -13.652 -2.624 7.512 1.00 91.88 98 GLY A C 1
ATOM 696 O O . GLY A 1 98 ? -14.216 -1.692 8.082 1.00 91.88 98 GLY A O 1
ATOM 697 N N . ALA A 1 99 ? -12.850 -2.428 6.461 1.00 93.94 99 ALA A N 1
ATOM 698 C CA . ALA A 1 99 ? -12.585 -1.087 5.965 1.00 93.94 99 ALA A CA 1
ATOM 699 C C . ALA A 1 99 ? -13.865 -0.334 5.587 1.00 93.94 99 ALA A C 1
ATOM 701 O O . ALA A 1 99 ? -14.775 -0.877 4.956 1.00 93.94 99 ALA A O 1
ATOM 702 N N . VAL A 1 100 ? -13.879 0.956 5.899 1.00 94.38 100 VAL A N 1
ATOM 703 C CA . VAL A 1 100 ? -14.887 1.909 5.437 1.00 94.38 100 VAL A CA 1
ATOM 704 C C . VAL A 1 100 ? -14.210 3.024 4.658 1.00 94.38 100 VAL A C 1
ATOM 706 O O . VAL A 1 100 ? -13.059 3.382 4.925 1.00 94.38 100 VAL A O 1
ATOM 709 N N . LYS A 1 101 ? -14.927 3.583 3.684 1.00 95.00 101 LYS A N 1
ATOM 710 C CA . LYS A 1 101 ? -14.446 4.739 2.930 1.00 95.00 101 LYS A CA 1
ATOM 711 C C . LYS A 1 101 ? -14.591 6.004 3.785 1.00 95.00 101 LYS A C 1
ATOM 713 O O . LYS A 1 101 ? -15.686 6.294 4.264 1.00 95.00 101 LYS A O 1
ATOM 718 N N . VAL A 1 102 ? -13.507 6.758 3.960 1.00 91.62 102 VAL A N 1
ATOM 719 C CA . VAL A 1 102 ? -13.456 8.029 4.701 1.00 91.62 102 VAL A CA 1
ATOM 720 C C . VAL A 1 102 ? -12.882 9.099 3.775 1.00 91.62 102 VAL A C 1
ATOM 722 O O . VAL A 1 102 ? -11.680 9.139 3.517 1.00 91.62 102 VAL A O 1
ATOM 725 N N . GLY A 1 103 ? -13.754 9.954 3.236 1.00 93.00 103 GLY A N 1
ATOM 726 C CA . GLY A 1 103 ? -13.379 10.846 2.137 1.00 93.00 103 GLY A CA 1
ATOM 727 C C . GLY A 1 103 ? -12.969 10.034 0.906 1.00 93.00 103 GLY A C 1
ATOM 728 O O . GLY A 1 103 ? -13.728 9.176 0.455 1.00 93.00 103 GLY A O 1
ATOM 729 N N . ASP A 1 104 ? -11.763 10.278 0.396 1.00 95.38 104 ASP A N 1
ATOM 730 C CA . ASP A 1 104 ? -11.195 9.545 -0.742 1.00 95.38 104 ASP A CA 1
ATOM 731 C C . ASP A 1 104 ? -10.337 8.340 -0.338 1.00 95.38 104 ASP A C 1
ATOM 733 O O . ASP A 1 104 ? -9.859 7.625 -1.211 1.00 95.38 104 ASP A O 1
ATOM 737 N N . LEU A 1 105 ? -10.170 8.082 0.961 1.00 94.31 105 LEU A N 1
ATOM 738 C CA . LEU A 1 105 ? -9.332 7.010 1.505 1.00 94.31 105 LEU A CA 1
ATOM 739 C C . LEU A 1 105 ? -10.168 5.883 2.113 1.00 94.31 105 LEU A C 1
ATOM 741 O O . LEU A 1 105 ? -11.386 5.993 2.268 1.00 94.31 105 LEU A O 1
ATOM 745 N N . TYR A 1 106 ? -9.485 4.815 2.515 1.00 94.94 106 TYR A N 1
ATOM 746 C CA . TYR A 1 106 ? -10.046 3.746 3.334 1.00 94.94 106 TYR A CA 1
ATOM 747 C C . TYR A 1 106 ? -9.402 3.725 4.719 1.00 94.94 106 TYR A C 1
ATOM 749 O O . TYR A 1 106 ? -8.208 3.991 4.868 1.00 94.94 106 TYR A O 1
ATOM 757 N N . ALA A 1 107 ? -10.202 3.399 5.732 1.00 91.75 107 ALA A N 1
ATOM 758 C CA . ALA A 1 107 ? -9.753 3.226 7.106 1.00 91.75 107 ALA A CA 1
ATOM 759 C C . ALA A 1 107 ? -10.331 1.939 7.695 1.00 91.75 107 ALA A C 1
ATOM 761 O O . ALA A 1 107 ? -11.478 1.586 7.423 1.00 91.75 107 ALA A O 1
ATOM 762 N N . SER A 1 108 ? -9.537 1.254 8.517 1.00 91.75 108 SER A N 1
ATOM 763 C CA . SER A 1 108 ? -9.987 0.072 9.251 1.00 91.75 108 SER A CA 1
ATOM 764 C C . SER A 1 108 ? -11.008 0.447 10.327 1.00 91.75 108 SER A C 1
ATOM 766 O O . SER A 1 108 ? -10.807 1.430 11.040 1.00 91.75 108 SER A O 1
ATOM 768 N N . THR A 1 109 ? -12.062 -0.356 10.486 1.00 90.88 109 THR A N 1
ATOM 769 C CA . THR A 1 109 ? -12.995 -0.258 11.632 1.00 90.88 109 THR A CA 1
ATOM 770 C C . THR A 1 109 ? -12.868 -1.431 12.594 1.00 90.88 109 THR A C 1
ATOM 772 O O . THR A 1 109 ? -13.572 -1.498 13.597 1.00 90.88 109 THR A O 1
ATOM 775 N N . SER A 1 110 ? -11.971 -2.372 12.298 1.00 90.50 110 SER A N 1
ATOM 776 C CA . SER A 1 110 ? -11.697 -3.537 13.135 1.00 90.50 110 SER A CA 1
ATOM 777 C C . SER A 1 110 ? -10.207 -3.652 13.456 1.00 90.50 110 SER A C 1
ATOM 779 O O . SER A 1 110 ? -9.350 -3.119 12.749 1.00 90.50 110 SER A O 1
ATOM 781 N N . SER A 1 111 ? -9.889 -4.345 14.547 1.00 90.31 111 SER A N 1
ATOM 782 C CA . SER A 1 111 ? -8.509 -4.650 14.932 1.00 90.31 111 SER A CA 1
ATOM 783 C C . SER A 1 111 ? -8.099 -6.037 14.431 1.00 90.31 111 SER A C 1
ATOM 785 O O . SER A 1 111 ? -8.922 -6.950 14.370 1.00 90.31 111 SER A O 1
ATOM 787 N N . LEU A 1 112 ? -6.813 -6.206 14.105 1.00 90.00 112 LEU A N 1
ATOM 788 C CA . LEU A 1 112 ? -6.207 -7.517 13.827 1.00 90.00 112 LEU A CA 1
ATOM 789 C C . LEU A 1 112 ? -5.871 -8.301 15.108 1.00 90.00 112 LEU A C 1
ATOM 791 O O . LEU A 1 112 ? -5.446 -9.451 15.025 1.00 90.00 112 LEU A O 1
ATOM 795 N N . GLY A 1 113 ? -6.061 -7.693 16.282 1.00 91.75 113 GLY A N 1
ATOM 796 C CA . GLY A 1 113 ? -5.770 -8.280 17.585 1.00 91.75 113 GLY A CA 1
ATOM 797 C C . GLY A 1 113 ? -4.747 -7.472 18.379 1.00 91.75 113 GLY A C 1
ATOM 798 O O . GLY A 1 113 ? -4.404 -6.341 18.039 1.00 91.75 113 GLY A O 1
ATOM 799 N N . LEU A 1 114 ? -4.265 -8.062 19.474 1.00 92.19 114 LEU A N 1
ATOM 800 C CA . LEU A 1 114 ? -3.246 -7.443 20.318 1.00 92.19 114 LEU A CA 1
ATOM 801 C C . LEU A 1 114 ? -1.901 -7.418 19.593 1.00 92.19 114 LEU A C 1
ATOM 803 O O . LEU A 1 114 ? -1.466 -8.431 19.050 1.00 92.19 114 LEU A O 1
ATOM 807 N N . PHE A 1 115 ? -1.187 -6.296 19.673 1.00 90.38 115 PHE A N 1
ATOM 808 C CA . PHE A 1 115 ? 0.155 -6.196 19.098 1.00 90.38 115 PHE A CA 1
ATOM 809 C C . PHE A 1 115 ? 1.137 -7.223 19.691 1.00 90.38 115 PHE A C 1
ATOM 811 O O . PHE A 1 115 ? 2.002 -7.729 18.986 1.00 90.38 115 PHE A O 1
ATOM 818 N N . SER A 1 116 ? 0.956 -7.615 20.957 1.00 92.00 116 SER A N 1
ATOM 819 C CA . SER A 1 116 ? 1.741 -8.679 21.601 1.00 92.00 116 SER A CA 1
ATOM 820 C C . SER A 1 116 ? 1.568 -10.064 20.964 1.00 92.00 116 SER A C 1
ATOM 822 O O . SER A 1 116 ? 2.368 -10.955 21.240 1.00 92.00 116 SER A O 1
ATOM 824 N N . ALA A 1 117 ? 0.550 -10.259 20.120 1.00 91.62 117 ALA A N 1
ATOM 825 C CA . ALA A 1 117 ? 0.355 -11.484 19.351 1.00 91.62 117 ALA A CA 1
ATOM 826 C C . ALA A 1 117 ? 1.107 -11.478 18.006 1.00 91.62 117 ALA A C 1
ATOM 828 O O . ALA A 1 117 ? 1.183 -12.520 17.352 1.00 91.62 117 ALA A O 1
ATOM 829 N N . LEU A 1 118 ? 1.669 -10.339 17.581 1.00 89.62 118 LEU A N 1
ATOM 830 C CA . LEU A 1 118 ? 2.463 -10.261 16.360 1.00 89.62 118 LEU A CA 1
ATOM 831 C C . LEU A 1 118 ? 3.809 -10.963 16.568 1.00 89.62 118 LEU A C 1
ATOM 833 O O . LEU A 1 118 ? 4.638 -10.515 17.355 1.00 89.62 118 LEU A O 1
ATOM 837 N N . GLN A 1 119 ? 4.036 -12.055 15.839 1.00 89.06 119 GLN A N 1
ATOM 838 C CA . GLN A 1 119 ? 5.280 -12.824 15.944 1.00 89.06 119 GLN A CA 1
ATOM 839 C C . GLN A 1 119 ? 6.347 -12.335 14.966 1.00 89.06 119 GLN A C 1
ATOM 841 O O . GLN A 1 119 ? 7.505 -12.152 15.336 1.00 89.06 119 GLN A O 1
ATOM 846 N N . SER A 1 120 ? 5.968 -12.136 13.706 1.00 86.88 120 SER A N 1
ATOM 847 C CA . SER A 1 120 ? 6.875 -11.684 12.659 1.00 86.88 120 SER A CA 1
ATOM 848 C C . SER A 1 120 ? 6.104 -11.057 11.508 1.00 86.88 120 SER A C 1
ATOM 850 O O . SER A 1 120 ? 4.931 -11.349 11.273 1.00 86.88 120 SER A O 1
ATOM 852 N N . MET A 1 121 ? 6.792 -10.191 10.775 1.00 84.94 121 MET A N 1
ATOM 853 C CA . MET A 1 121 ? 6.389 -9.755 9.450 1.00 84.94 121 MET A CA 1
ATOM 854 C C . MET A 1 121 ? 7.638 -9.683 8.589 1.00 84.94 121 MET A C 1
ATOM 856 O O . MET A 1 121 ? 8.717 -9.335 9.065 1.00 84.94 121 MET A O 1
ATOM 860 N N . SER A 1 122 ? 7.493 -10.028 7.320 1.00 83.38 122 SER A N 1
ATOM 861 C CA . SER A 1 122 ? 8.579 -9.958 6.354 1.00 83.38 122 SER A CA 1
ATOM 862 C C . SER A 1 122 ? 8.007 -9.587 5.000 1.00 83.38 122 SER A C 1
ATOM 864 O O . SER A 1 122 ? 6.824 -9.804 4.737 1.00 83.38 122 SER A O 1
ATOM 866 N N . TYR A 1 123 ? 8.846 -9.004 4.163 1.00 82.06 123 TYR A N 1
ATOM 867 C CA . TYR A 1 123 ? 8.537 -8.782 2.768 1.00 82.06 123 TYR A CA 1
ATOM 868 C C . TYR A 1 123 ? 9.771 -9.107 1.953 1.00 82.06 123 TYR A C 1
ATOM 870 O O . TYR A 1 123 ? 10.911 -9.016 2.414 1.00 82.06 123 TYR A O 1
ATOM 878 N N . ASP A 1 124 ? 9.495 -9.452 0.715 1.00 78.81 124 ASP A N 1
ATOM 879 C CA . ASP A 1 124 ? 10.477 -9.649 -0.312 1.00 78.81 124 ASP A CA 1
ATOM 880 C C . ASP A 1 124 ? 10.233 -8.613 -1.396 1.00 78.81 124 ASP A C 1
ATOM 882 O O . ASP A 1 124 ? 9.090 -8.294 -1.718 1.00 78.81 124 ASP A O 1
ATOM 886 N N . TRP A 1 125 ? 11.304 -8.088 -1.970 1.00 80.62 125 TRP A N 1
ATOM 887 C CA . TRP A 1 125 ? 11.200 -7.137 -3.063 1.00 80.62 125 TRP A CA 1
ATOM 888 C C . TRP A 1 125 ? 12.379 -7.306 -4.008 1.00 80.62 125 TRP A C 1
ATOM 890 O O . TRP A 1 125 ? 13.420 -7.856 -3.640 1.00 80.62 125 TRP A O 1
ATOM 900 N N . TYR A 1 126 ? 12.180 -6.859 -5.239 1.00 77.62 126 TYR A N 1
ATOM 901 C CA . TYR A 1 126 ? 13.162 -6.909 -6.305 1.00 77.62 126 TYR A CA 1
ATOM 902 C C . TYR A 1 126 ? 13.553 -5.483 -6.684 1.00 77.62 126 TYR A C 1
ATOM 904 O O . TYR A 1 126 ? 12.694 -4.609 -6.811 1.00 77.62 126 TYR A O 1
ATOM 912 N N . ARG A 1 127 ? 14.854 -5.262 -6.871 1.00 78.38 127 ARG A N 1
ATOM 913 C CA . ARG A 1 127 ? 15.394 -4.048 -7.475 1.00 78.38 127 ARG A CA 1
ATOM 914 C C . ARG A 1 127 ? 16.068 -4.437 -8.778 1.00 78.38 127 ARG A C 1
ATOM 916 O O . ARG A 1 127 ? 16.980 -5.259 -8.770 1.00 78.38 127 ARG A O 1
ATOM 923 N N . ASP A 1 128 ? 15.630 -3.836 -9.877 1.00 76.19 128 ASP A N 1
ATOM 924 C CA . ASP A 1 128 ? 16.269 -4.054 -11.171 1.00 76.19 128 ASP A CA 1
ATOM 925 C C . ASP A 1 128 ? 17.718 -3.542 -11.140 1.00 76.19 128 ASP A C 1
ATOM 927 O O . ASP A 1 128 ? 17.993 -2.445 -10.648 1.00 76.19 128 ASP A O 1
ATOM 931 N N . SER A 1 129 ? 18.652 -4.326 -11.679 1.00 81.19 129 SER A N 1
ATOM 932 C CA . SER A 1 129 ? 20.067 -3.950 -11.792 1.00 81.19 129 SER A CA 1
ATOM 933 C C . SER A 1 129 ? 20.314 -2.671 -12.611 1.00 81.19 129 SER A C 1
ATOM 935 O O . SER A 1 129 ? 21.309 -1.985 -12.389 1.00 81.19 129 SER A O 1
ATOM 937 N N . ALA A 1 130 ? 19.405 -2.321 -13.523 1.00 82.81 130 ALA A N 1
ATOM 938 C CA . ALA A 1 130 ? 19.420 -1.095 -14.312 1.00 82.81 130 ALA A CA 1
ATOM 939 C C . ALA A 1 130 ? 18.796 0.110 -13.578 1.00 82.81 130 ALA A C 1
ATOM 941 O O . ALA A 1 130 ? 18.815 1.226 -14.100 1.00 82.81 130 ALA A O 1
ATOM 942 N N . SER A 1 131 ? 18.242 -0.083 -12.375 1.00 77.31 131 SER A N 1
ATOM 943 C CA . SER A 1 131 ? 17.605 0.981 -11.597 1.00 77.31 131 SER A CA 1
ATOM 944 C C . SER A 1 131 ? 18.585 2.107 -11.253 1.00 77.31 131 SER A C 1
ATOM 946 O O . SER A 1 131 ? 19.560 1.910 -10.527 1.00 77.31 131 SER A O 1
ATOM 948 N N . THR A 1 132 ? 18.240 3.333 -1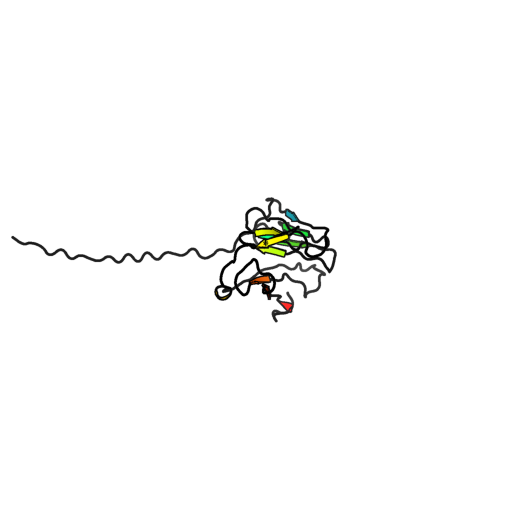1.647 1.00 82.88 132 THR A N 1
ATOM 949 C CA . THR A 1 132 ? 18.971 4.562 -11.289 1.00 82.88 132 THR A CA 1
ATOM 950 C C . THR A 1 132 ? 18.465 5.230 -10.006 1.00 82.88 132 THR A C 1
ATOM 952 O O . THR A 1 132 ? 19.088 6.177 -9.526 1.00 82.88 132 THR A O 1
ATOM 955 N N . ALA A 1 133 ? 17.363 4.738 -9.425 1.00 80.56 133 ALA A N 1
ATOM 956 C CA . ALA A 1 133 ? 16.855 5.181 -8.126 1.00 80.56 133 ALA A CA 1
ATOM 957 C C . ALA A 1 133 ? 17.924 5.053 -7.030 1.00 80.56 133 ALA A C 1
ATOM 959 O O . ALA A 1 133 ? 18.737 4.126 -7.059 1.00 80.56 133 ALA A O 1
ATOM 960 N N . THR A 1 134 ? 17.931 5.958 -6.051 1.00 83.81 134 THR A N 1
ATOM 961 C CA . THR A 1 134 ? 18.934 5.942 -4.979 1.00 83.81 134 THR A CA 1
ATOM 962 C C . THR A 1 134 ? 18.834 4.648 -4.171 1.00 83.81 134 THR A C 1
ATOM 964 O O . THR A 1 134 ? 17.742 4.169 -3.875 1.00 83.81 134 THR A O 1
ATOM 967 N N . SER A 1 135 ? 19.973 4.057 -3.800 1.00 81.00 135 SER A N 1
ATOM 968 C CA . SER A 1 135 ? 20.001 2.741 -3.141 1.00 81.00 135 SER A CA 1
ATOM 969 C C . SER A 1 135 ? 19.303 2.723 -1.782 1.00 81.00 135 SER A C 1
ATOM 971 O O . SER A 1 135 ? 18.951 1.661 -1.294 1.00 81.00 135 SER A O 1
ATOM 973 N N . ASN A 1 136 ? 19.065 3.874 -1.155 1.00 83.06 136 ASN A N 1
ATOM 974 C CA . ASN A 1 136 ? 18.292 3.937 0.080 1.00 83.06 136 ASN A CA 1
ATOM 975 C C . ASN A 1 136 ? 16.777 3.749 -0.122 1.00 83.06 136 ASN A C 1
ATOM 977 O O . ASN A 1 136 ? 16.065 3.615 0.867 1.00 83.06 136 ASN A O 1
ATOM 981 N N . GLN A 1 137 ? 16.274 3.765 -1.359 1.00 83.50 137 GLN A N 1
ATOM 982 C CA . GLN A 1 137 ? 14.856 3.559 -1.642 1.00 83.50 137 GLN A CA 1
ATOM 983 C C . GLN A 1 137 ? 14.523 2.068 -1.658 1.00 83.50 137 GLN A C 1
ATOM 985 O O . GLN A 1 137 ? 15.099 1.288 -2.415 1.00 83.50 137 GLN A O 1
ATOM 990 N N . HIS A 1 138 ? 13.566 1.685 -0.822 1.00 84.00 138 HIS A N 1
ATOM 991 C CA . HIS A 1 138 ? 12.985 0.350 -0.763 1.00 84.00 138 HIS A CA 1
ATOM 992 C C . HIS A 1 138 ? 11.570 0.445 -0.172 1.00 84.00 138 HIS A C 1
ATOM 994 O O . HIS A 1 138 ? 11.258 1.443 0.487 1.00 84.00 138 HIS A O 1
ATOM 1000 N N . PRO A 1 139 ? 10.712 -0.577 -0.340 1.00 88.69 139 PRO A N 1
ATOM 1001 C CA . PRO A 1 139 ? 9.425 -0.617 0.345 1.00 88.69 139 PRO A CA 1
ATOM 1002 C C . PRO A 1 139 ? 9.591 -0.498 1.864 1.00 88.69 139 PRO A C 1
ATOM 1004 O O . PRO A 1 139 ? 10.570 -1.004 2.426 1.00 88.69 139 PRO A O 1
ATOM 1007 N N . SER A 1 140 ? 8.641 0.164 2.518 1.00 90.75 140 SER A N 1
ATOM 1008 C CA . SER A 1 140 ? 8.513 0.192 3.974 1.00 90.75 140 SER A CA 1
ATOM 1009 C C . SER A 1 140 ? 7.374 -0.723 4.409 1.00 90.75 140 SER A C 1
ATOM 1011 O O . SER A 1 140 ? 6.378 -0.887 3.704 1.00 90.75 140 SER A O 1
ATOM 1013 N N . LEU A 1 141 ? 7.527 -1.337 5.578 1.00 91.75 141 LEU A N 1
ATOM 1014 C CA . LEU A 1 141 ? 6.494 -2.160 6.190 1.00 91.75 141 LEU A CA 1
ATOM 1015 C C . LEU A 1 141 ? 5.959 -1.443 7.421 1.00 91.75 141 LEU A C 1
ATOM 1017 O O . LEU A 1 141 ? 6.740 -0.981 8.251 1.00 91.75 141 LEU A O 1
ATOM 1021 N 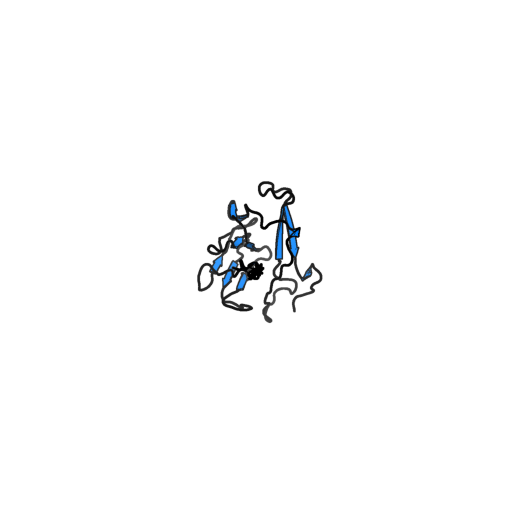N . ARG A 1 142 ? 4.637 -1.349 7.557 1.00 92.56 142 ARG A N 1
ATOM 1022 C CA . ARG A 1 142 ? 4.003 -0.625 8.662 1.00 92.56 142 ARG A CA 1
ATOM 1023 C C . ARG A 1 142 ? 2.909 -1.451 9.322 1.00 92.56 142 ARG A C 1
ATOM 1025 O O . ARG A 1 142 ? 2.081 -2.042 8.639 1.00 92.56 142 ARG A O 1
ATOM 1032 N N . VAL A 1 143 ? 2.870 -1.400 10.649 1.00 92.88 143 VAL A N 1
ATOM 1033 C CA . VAL A 1 143 ? 1.736 -1.837 11.472 1.00 92.88 143 VAL A CA 1
ATOM 1034 C C . VAL A 1 143 ? 1.115 -0.606 12.103 1.00 92.88 143 VAL A C 1
ATOM 1036 O O . VAL A 1 143 ? 1.808 0.136 12.798 1.00 92.88 143 VAL A O 1
ATOM 1039 N N . LEU A 1 144 ? -0.174 -0.381 11.857 1.00 91.19 144 LEU A N 1
ATOM 1040 C CA . LEU A 1 144 ? -0.936 0.649 12.555 1.00 91.19 144 LEU A CA 1
ATOM 1041 C C . LEU A 1 144 ? -1.308 0.135 13.944 1.00 91.19 144 LEU A C 1
ATOM 1043 O O . LEU A 1 144 ? -1.820 -0.974 14.090 1.00 91.19 144 LEU A O 1
ATOM 1047 N N . LEU A 1 145 ? -1.013 0.946 14.950 1.00 92.81 145 LEU A N 1
ATOM 1048 C CA . LEU A 1 145 ? -1.261 0.663 16.352 1.00 92.81 145 LEU A CA 1
ATOM 1049 C C . LEU A 1 145 ? -2.264 1.671 16.886 1.00 92.81 145 LEU A C 1
ATOM 1051 O O . LEU A 1 145 ? -2.229 2.845 16.524 1.00 92.81 145 LEU A O 1
ATOM 1055 N N . ASP A 1 146 ? -3.115 1.195 17.774 1.00 92.75 146 ASP A N 1
ATOM 1056 C CA . ASP A 1 146 ? -4.104 1.972 18.499 1.00 92.75 146 ASP A CA 1
ATOM 1057 C C . ASP A 1 146 ? -3.963 1.575 19.974 1.00 92.75 146 ASP A C 1
ATOM 1059 O O . ASP A 1 146 ? -3.781 0.387 20.272 1.00 92.75 146 ASP A O 1
ATOM 1063 N N . LYS A 1 147 ? -3.847 2.557 20.873 1.00 91.25 147 LYS A N 1
ATOM 1064 C CA . LYS A 1 147 ? -3.316 2.312 22.220 1.00 91.25 147 LYS A CA 1
ATOM 1065 C C . LYS A 1 147 ? -4.362 1.674 23.121 1.00 91.25 147 LYS A C 1
ATOM 1067 O O . LYS A 1 147 ? -4.008 0.804 23.920 1.00 91.25 147 LYS A O 1
ATOM 1072 N N . ASP A 1 148 ? -5.601 2.138 23.041 1.00 90.25 148 ASP A N 1
ATOM 1073 C CA . ASP A 1 148 ? -6.713 1.615 23.832 1.00 90.25 148 ASP A CA 1
ATOM 1074 C C . ASP A 1 148 ? -7.599 0.629 23.052 1.00 90.25 148 ASP A C 1
ATOM 1076 O O . ASP A 1 148 ? -8.370 -0.114 23.664 1.00 90.25 148 ASP A O 1
ATOM 1080 N N . GLY A 1 149 ? -7.405 0.525 21.734 1.00 86.94 149 GLY A N 1
ATOM 1081 C CA . GLY A 1 149 ? -8.144 -0.371 20.855 1.00 86.94 149 GLY A CA 1
ATOM 1082 C C . GLY A 1 149 ? -9.467 0.222 20.367 1.00 86.94 149 GLY A C 1
ATOM 1083 O O . GLY A 1 149 ? -10.220 -0.487 19.689 1.00 86.94 149 GLY A O 1
ATOM 1084 N N . ASP A 1 150 ? -9.761 1.483 20.695 1.00 87.94 150 ASP A N 1
ATOM 1085 C CA . ASP A 1 150 ? -10.925 2.211 20.214 1.00 87.94 150 ASP A CA 1
ATOM 1086 C C . ASP A 1 150 ? -10.613 2.894 18.874 1.00 87.94 150 ASP A C 1
ATOM 1088 O O . ASP A 1 150 ? -10.135 4.019 18.768 1.00 87.94 150 ASP A O 1
ATOM 1092 N N . LEU A 1 151 ? -11.004 2.235 17.782 1.00 84.56 151 LEU A N 1
ATOM 1093 C CA . LEU A 1 151 ? -10.819 2.759 16.426 1.00 84.56 151 LEU A CA 1
ATOM 1094 C C . LEU A 1 151 ? -11.714 3.968 16.087 1.00 84.56 151 LEU A C 1
ATOM 1096 O O . LEU A 1 151 ? -11.778 4.377 14.920 1.00 84.56 151 LEU A O 1
ATOM 1100 N N . THR A 1 152 ? -12.371 4.586 17.068 1.00 83.25 152 THR A N 1
ATOM 1101 C CA . THR A 1 152 ? -13.033 5.889 16.935 1.00 83.25 152 THR A CA 1
ATOM 1102 C C . THR A 1 152 ? -12.204 7.045 17.505 1.00 83.25 152 THR A C 1
ATOM 1104 O O . THR A 1 152 ? -12.410 8.192 17.097 1.00 83.25 152 THR A O 1
ATOM 1107 N N . THR A 1 153 ? -11.210 6.773 18.358 1.00 84.44 153 THR A N 1
ATOM 1108 C CA . THR A 1 153 ? -10.238 7.762 18.836 1.00 84.44 153 THR A CA 1
ATOM 1109 C C . THR A 1 153 ? -9.024 7.789 17.911 1.00 84.44 153 THR A C 1
ATOM 1111 O O . THR A 1 153 ? -8.499 6.765 17.488 1.00 84.44 153 THR A O 1
ATOM 1114 N N . PHE A 1 154 ? -8.613 8.987 17.488 1.00 80.81 154 PHE A N 1
ATOM 1115 C CA . PHE A 1 154 ? -7.505 9.159 16.534 1.00 80.81 154 PHE A CA 1
ATOM 1116 C C . PHE A 1 154 ? -6.222 9.690 17.187 1.00 80.81 154 PHE A C 1
ATOM 1118 O O . PHE A 1 154 ? -5.162 9.656 16.567 1.00 80.81 154 PHE A O 1
ATOM 1125 N N . GLY A 1 155 ? -6.315 10.225 18.409 1.00 86.88 155 GLY A N 1
ATOM 1126 C CA . GLY A 1 155 ? -5.221 10.943 19.075 1.00 86.88 155 GLY A CA 1
ATOM 1127 C C . GLY A 1 155 ? -4.132 10.044 19.664 1.00 86.88 155 GLY A C 1
ATOM 1128 O O . GLY A 1 155 ? -3.072 10.535 20.042 1.00 86.88 155 GLY A O 1
ATOM 1129 N N . ASP A 1 156 ? -4.389 8.746 19.746 1.00 89.19 156 ASP A N 1
ATOM 1130 C CA . ASP A 1 156 ? -3.539 7.742 20.377 1.00 89.19 156 ASP A CA 1
ATOM 1131 C C . ASP A 1 156 ? -3.059 6.659 19.395 1.00 89.19 156 ASP A C 1
ATOM 1133 O O . ASP A 1 156 ? -2.420 5.683 19.795 1.00 89.19 156 ASP A O 1
ATOM 1137 N N . ARG A 1 157 ? -3.297 6.870 18.095 1.00 88.69 157 ARG A N 1
ATOM 1138 C CA . ARG A 1 157 ? -2.791 6.003 17.032 1.00 88.69 157 ARG A CA 1
ATOM 1139 C C . ARG A 1 157 ? -1.329 6.268 16.724 1.00 88.69 157 ARG A C 1
ATOM 1141 O O . ARG A 1 157 ? -0.870 7.408 16.668 1.00 88.69 157 ARG A O 1
ATOM 1148 N N . GLY A 1 158 ? -0.609 5.194 16.442 1.00 88.88 158 GLY A N 1
ATOM 1149 C CA . GLY A 1 158 ? 0.787 5.216 16.034 1.00 88.88 158 GLY A CA 1
ATOM 1150 C C . GLY A 1 158 ? 1.077 4.195 14.944 1.00 88.88 158 GLY A C 1
ATOM 1151 O O . GLY A 1 158 ? 0.199 3.471 14.478 1.00 88.88 158 GLY A O 1
ATOM 1152 N N . GLY A 1 159 ? 2.338 4.132 14.529 1.00 89.06 159 GLY A N 1
ATOM 1153 C CA . GLY A 1 159 ? 2.801 3.119 13.593 1.00 89.06 159 GLY A CA 1
ATOM 1154 C C . GLY A 1 159 ? 4.125 2.529 14.043 1.00 89.06 159 GLY A C 1
ATOM 1155 O O . GLY A 1 159 ? 5.055 3.274 14.345 1.00 89.06 159 GLY A O 1
ATOM 1156 N N . LEU A 1 160 ? 4.228 1.202 14.036 1.00 90.94 160 LEU A N 1
ATOM 1157 C CA . LEU A 1 160 ? 5.530 0.554 13.951 1.00 90.94 160 LEU A CA 1
ATOM 1158 C C . LEU A 1 160 ? 5.918 0.512 12.475 1.00 90.94 160 LEU A C 1
ATOM 1160 O O . LEU A 1 160 ? 5.224 -0.121 11.681 1.00 90.94 160 LEU A O 1
ATOM 1164 N N . VAL A 1 161 ? 7.002 1.193 12.114 1.00 91.12 161 VAL A N 1
ATOM 1165 C CA . VAL A 1 161 ? 7.512 1.246 10.741 1.00 91.12 161 VAL A CA 1
ATOM 1166 C C . VAL A 1 161 ? 8.865 0.555 10.695 1.00 91.12 161 VAL A C 1
ATOM 1168 O O . VAL A 1 161 ? 9.746 0.849 11.503 1.00 91.12 161 VAL A O 1
ATOM 1171 N N . PHE A 1 162 ? 9.014 -0.363 9.749 1.00 90.12 162 PHE A N 1
ATOM 1172 C CA . PHE A 1 162 ? 10.273 -0.996 9.414 1.00 90.12 162 PHE A CA 1
ATOM 1173 C C . PHE A 1 162 ? 10.719 -0.556 8.023 1.00 90.12 162 PHE A C 1
ATOM 1175 O O . PHE A 1 162 ? 10.019 -0.735 7.023 1.00 90.12 162 PHE A O 1
ATOM 1182 N N . GLU A 1 163 ? 11.930 -0.025 7.983 1.00 88.19 163 GLU A N 1
ATOM 1183 C CA . GLU A 1 163 ? 12.649 0.391 6.799 1.00 88.19 163 GLU A CA 1
ATOM 1184 C C . GLU A 1 163 ? 14.086 -0.111 6.909 1.00 88.19 163 GLU A C 1
ATOM 1186 O O . GLU A 1 163 ? 14.844 0.311 7.781 1.00 88.19 163 GLU A O 1
ATOM 1191 N N . ARG A 1 164 ? 14.480 -1.019 6.011 1.00 84.69 164 ARG A N 1
ATOM 1192 C CA . ARG A 1 164 ? 15.774 -1.709 6.071 1.00 84.69 164 ARG A CA 1
ATOM 1193 C C . ARG A 1 164 ? 16.959 -0.763 6.304 1.00 84.69 164 ARG A C 1
ATOM 1195 O O . ARG A 1 164 ? 17.792 -1.047 7.163 1.00 84.69 164 ARG A O 1
ATOM 1202 N N . VAL A 1 165 ? 17.023 0.356 5.585 1.00 85.19 165 VAL A N 1
ATOM 1203 C CA . VAL A 1 165 ? 18.129 1.324 5.681 1.00 85.19 165 VAL A CA 1
ATOM 1204 C C . VAL A 1 165 ? 18.183 2.009 7.047 1.00 85.19 165 VAL A C 1
ATOM 1206 O O . VAL A 1 165 ? 19.272 2.205 7.583 1.00 85.19 165 VAL A O 1
ATOM 1209 N N . TYR A 1 166 ? 17.035 2.331 7.644 1.00 84.69 166 TYR A N 1
ATOM 1210 C CA . TYR A 1 166 ? 16.962 3.016 8.939 1.00 84.69 166 TYR A CA 1
ATOM 1211 C C . TYR A 1 166 ? 16.990 2.057 10.136 1.00 84.69 166 TYR A C 1
ATOM 1213 O O . TYR A 1 166 ? 17.300 2.468 11.251 1.00 84.69 166 TYR A O 1
ATOM 1221 N N . ASN A 1 167 ? 16.728 0.768 9.912 1.00 85.19 167 ASN A N 1
ATOM 1222 C CA . ASN A 1 167 ? 16.733 -0.276 10.936 1.00 85.19 167 ASN A CA 1
ATOM 1223 C C . ASN A 1 167 ? 17.978 -1.185 10.864 1.00 85.19 167 ASN A C 1
ATOM 1225 O O . ASN A 1 167 ? 17.893 -2.374 11.166 1.00 85.19 167 ASN A O 1
ATOM 1229 N N . ASN A 1 168 ? 19.140 -0.633 10.489 1.00 77.44 168 ASN A N 1
ATOM 1230 C CA . ASN A 1 168 ? 20.448 -1.316 10.458 1.00 77.44 168 ASN A CA 1
ATOM 1231 C C . ASN A 1 168 ? 20.556 -2.530 9.511 1.00 77.44 168 ASN A C 1
ATOM 1233 O O . ASN A 1 168 ? 21.482 -3.329 9.633 1.00 77.44 168 ASN A O 1
ATOM 1237 N N . GLY A 1 169 ? 19.658 -2.675 8.535 1.00 69.25 169 GLY A N 1
ATOM 1238 C CA . GLY A 1 169 ? 19.712 -3.743 7.530 1.00 69.25 169 GLY A CA 1
ATOM 1239 C C . GLY A 1 169 ? 20.628 -3.444 6.335 1.00 69.25 169 GLY A C 1
ATOM 1240 O O . GLY A 1 169 ? 20.751 -4.286 5.437 1.00 69.25 169 GLY A O 1
ATOM 1241 N N . GLY A 1 170 ? 21.251 -2.260 6.316 1.00 74.44 170 GLY A N 1
ATOM 1242 C CA . GLY A 1 170 ? 22.125 -1.781 5.245 1.00 74.44 170 GLY A CA 1
ATOM 1243 C C . GLY A 1 170 ? 21.376 -1.389 3.971 1.00 74.44 170 GLY A C 1
ATOM 1244 O O . GLY A 1 170 ? 20.149 -1.492 3.888 1.00 74.44 170 GLY A O 1
ATOM 1245 N N . TYR A 1 171 ? 22.134 -0.937 2.969 1.00 72.19 171 TYR A N 1
ATOM 1246 C CA . TYR A 1 171 ? 21.580 -0.731 1.638 1.00 72.19 171 TYR A CA 1
ATOM 1247 C C . TYR A 1 171 ? 21.156 -2.077 1.033 1.00 72.19 171 TYR A C 1
ATOM 1249 O O . TYR A 1 171 ? 21.811 -3.096 1.274 1.00 72.19 171 TYR A O 1
ATOM 1257 N N . PRO A 1 172 ? 20.082 -2.097 0.240 1.00 61.72 172 PRO A N 1
ATOM 1258 C CA . PRO A 1 172 ? 19.771 -3.223 -0.621 1.00 61.72 172 PRO A CA 1
ATOM 1259 C C . PRO A 1 172 ? 20.932 -3.462 -1.590 1.00 61.72 172 PRO A C 1
ATOM 1261 O O . PRO A 1 172 ? 21.452 -2.507 -2.174 1.00 61.72 172 PRO A O 1
ATOM 1264 N N . VAL A 1 173 ? 21.319 -4.728 -1.733 1.00 58.31 173 VAL A N 1
ATOM 1265 C CA . VAL A 1 173 ? 22.206 -5.224 -2.797 1.00 58.31 173 VAL A CA 1
ATOM 1266 C C . VAL A 1 173 ? 21.380 -5.651 -3.994 1.00 58.31 173 VAL A C 1
ATOM 1268 O O . VAL A 1 173 ? 20.323 -6.278 -3.761 1.00 58.31 173 VAL A O 1
#

Sequence (173 aa):
MKASIRQITVLTLAAMLAMPAAQAAVVTANNPAGDTYTYAGGSPGGGAPVGTSGWYYNNVRSNAVIGIDADYPRSGNGSVSFTTSNSNAKADIEYLPGAVKVGDLYASTSSLGLFSALQSMSYDWYRDSASTATSNQHPSLRVLLDKDGDLTTFGDRGGLVFERVYNNGGYPV

Secondary structure (DSSP, 8-state):
------------------PPP-PPPPP--SSTT-EEEE--S-TT-EEEEETTTTEEEEEEETT-EEEEESSS-SSSS-EEEEE-S-TT-EEEEEE-TT-EEETTEEE-SS----GGG-----------TT--S-TT----EEEEEESSS-TT--TTEEEEEE-TTTTT--S--

Foldseek 3Di:
DDDDDDDDDDDDPPPPPPDPDDDDQDQDAPDLQKDKDAFAAAPQTAKDDRHPSQKMWFSFYNGKIWIWHQPPDPDDRTDIDIDDPDPRGDIDTDRADVWDDDPRGIHHPADPDDPVPDDDDDDDDDDDPPDPPDQQDDDKDKDKDAPVRHPVDDPRIDIDIDRCCVVVVNGDD

Radius of gyration: 23.45 Å; chains: 1; bounding box: 45×86×53 Å